Protein AF-A0A2V6I1S4-F1 (afdb_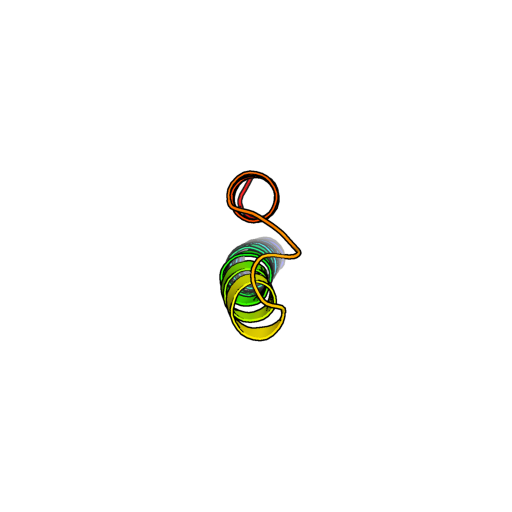monomer_lite)

Secondary structure (DSSP, 8-state):
-HHHHHHHHHHHHHHHHHHHHHHHHHHTTSSSHHHHHHHHH-

Foldseek 3Di:
DVVVVVVVVVVCQLCCQLVVLVVCCVVVVRPCHPVNSVVSND

Sequence (42 aa):
MKRLAAEFIGTFALVFAGTGAIVIDETTGGAVTHVGVALTFG

Structure (mmCIF, N/CA/C/O backbone):
data_AF-A0A2V6I1S4-F1
#
_entry.id   AF-A0A2V6I1S4-F1
#
loop_
_atom_site.group_PDB
_atom_site.id
_atom_site.type_symbol
_atom_site.label_atom_id
_atom_site.label_alt_id
_atom_site.label_comp_id
_atom_site.label_asym_id
_atom_site.label_entity_id
_atom_site.label_seq_id
_atom_site.pdbx_PDB_ins_code
_atom_site.Cartn_x
_atom_site.Cartn_y
_atom_site.Cartn_z
_atom_site.occupancy
_atom_site.B_iso_or_equiv
_atom_site.auth_seq_id
_atom_site.auth_comp_id
_atom_site.auth_asym_id
_atom_site.auth_atom_id
_atom_site.pdbx_PDB_model_num
ATOM 1 N N . MET A 1 1 ? -17.219 1.180 19.792 1.00 87.88 1 MET A N 1
ATOM 2 C CA . MET A 1 1 ? -17.438 1.368 18.338 1.00 87.88 1 MET A CA 1
ATOM 3 C C . MET A 1 1 ? -16.315 2.130 17.639 1.00 87.88 1 MET A C 1
ATOM 5 O O . MET A 1 1 ? -15.763 1.574 16.707 1.00 87.88 1 MET A O 1
ATOM 9 N N . LYS A 1 2 ? -15.914 3.337 18.083 1.00 94.62 2 LYS A N 1
ATOM 10 C CA . LYS A 1 2 ? -14.872 4.150 17.406 1.00 94.62 2 LYS A CA 1
ATOM 11 C C . LYS A 1 2 ? -13.559 3.401 17.114 1.00 94.62 2 LYS A C 1
ATOM 13 O O . LYS A 1 2 ? -13.060 3.468 16.003 1.00 94.62 2 LYS A O 1
ATOM 18 N N . ARG A 1 3 ? -13.047 2.646 18.093 1.00 97.12 3 ARG A N 1
ATOM 19 C CA . ARG A 1 3 ? -11.829 1.837 17.935 1.00 97.12 3 ARG A CA 1
ATOM 20 C C . ARG A 1 3 ? -11.994 0.731 16.889 1.00 97.12 3 ARG A C 1
ATOM 22 O O . ARG A 1 3 ? -11.189 0.657 15.983 1.00 97.12 3 ARG A O 1
ATOM 29 N N . LEU A 1 4 ? -13.076 -0.049 16.955 1.00 97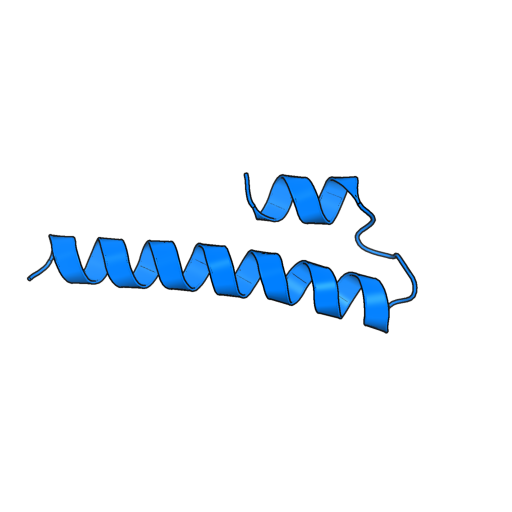.81 4 LEU A N 1
ATOM 30 C CA . LEU A 1 4 ? -13.359 -1.104 15.968 1.00 97.81 4 LEU A CA 1
ATOM 31 C C . LEU A 1 4 ? -13.478 -0.552 14.538 1.00 97.81 4 LEU A C 1
ATOM 33 O O . LEU A 1 4 ? -12.985 -1.172 13.605 1.00 97.81 4 LEU A O 1
ATOM 37 N N . ALA A 1 5 ? -14.090 0.625 14.373 1.00 97.94 5 ALA A N 1
ATOM 38 C CA . ALA A 1 5 ? -14.153 1.293 13.075 1.00 97.94 5 ALA A CA 1
ATOM 39 C C . ALA A 1 5 ? -12.759 1.717 12.578 1.00 97.94 5 ALA A C 1
ATOM 41 O O . ALA A 1 5 ? -12.464 1.546 11.401 1.00 97.94 5 ALA A O 1
ATOM 42 N N . ALA A 1 6 ? -11.894 2.221 13.464 1.00 98.25 6 ALA A N 1
ATOM 43 C CA . ALA A 1 6 ? -10.517 2.567 13.116 1.00 98.25 6 ALA A CA 1
ATOM 44 C C . ALA A 1 6 ? -9.690 1.332 12.715 1.00 98.25 6 ALA A C 1
ATOM 46 O O . ALA A 1 6 ? -9.016 1.376 11.692 1.00 98.25 6 ALA A O 1
ATOM 47 N N . GLU A 1 7 ? -9.797 0.224 13.457 1.00 98.19 7 GLU A N 1
ATOM 48 C CA . GLU A 1 7 ? -9.144 -1.050 13.108 1.00 98.19 7 GLU A CA 1
ATOM 49 C C . GLU A 1 7 ? -9.611 -1.557 11.737 1.00 98.19 7 GLU A C 1
ATOM 51 O O . GLU A 1 7 ? -8.798 -1.964 10.908 1.00 98.19 7 GLU A O 1
ATOM 56 N N . PHE A 1 8 ? -10.920 -1.487 11.471 1.00 98.44 8 PHE A N 1
ATOM 57 C CA . PHE A 1 8 ? -11.489 -1.891 10.188 1.00 98.44 8 PHE A CA 1
ATOM 58 C C . PHE A 1 8 ? -10.963 -1.029 9.036 1.00 98.44 8 PHE A C 1
ATOM 60 O O . PHE A 1 8 ? -10.489 -1.571 8.043 1.00 98.44 8 PHE A O 1
ATOM 67 N N . ILE A 1 9 ? -11.004 0.300 9.176 1.00 98.38 9 ILE A N 1
ATOM 68 C CA . ILE A 1 9 ? -10.538 1.228 8.137 1.00 98.38 9 ILE A CA 1
ATOM 69 C C . ILE A 1 9 ? -9.034 1.065 7.900 1.00 98.38 9 ILE A C 1
ATOM 71 O O . ILE A 1 9 ? -8.614 1.004 6.750 1.00 98.38 9 ILE A O 1
ATOM 75 N N . GLY A 1 10 ? -8.231 0.962 8.962 1.00 98.06 10 GLY A N 1
ATOM 76 C CA . GLY A 1 10 ? -6.783 0.788 8.852 1.00 98.06 10 GLY A CA 1
ATOM 77 C C . GLY A 1 10 ? -6.410 -0.526 8.170 1.00 98.06 10 GLY A C 1
ATOM 78 O O . GLY A 1 10 ? -5.636 -0.526 7.217 1.00 98.06 10 GLY A O 1
ATOM 79 N N . THR A 1 11 ? -7.021 -1.635 8.595 1.00 97.94 11 THR A N 1
ATOM 80 C CA . THR A 1 11 ? -6.773 -2.958 8.000 1.00 97.94 11 THR A CA 1
ATOM 81 C C . THR A 1 11 ? -7.230 -3.006 6.545 1.00 97.94 11 THR A C 1
ATOM 83 O O . THR A 1 11 ? -6.509 -3.509 5.685 1.00 97.94 11 THR A O 1
ATOM 86 N N . PHE A 1 12 ? -8.407 -2.448 6.251 1.00 98.00 12 PHE A N 1
ATOM 87 C CA . PHE A 1 12 ? -8.910 -2.346 4.886 1.00 98.00 12 PHE A CA 1
ATOM 88 C C . PHE A 1 12 ? -7.965 -1.522 4.008 1.00 98.00 12 PHE A C 1
ATOM 90 O O . PHE A 1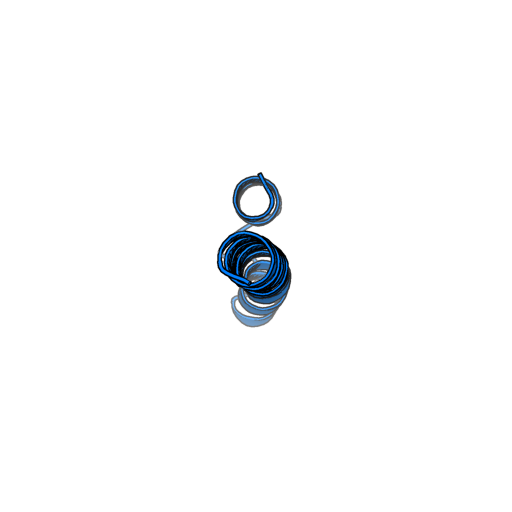 12 ? -7.594 -1.983 2.935 1.00 98.00 12 PHE A O 1
ATOM 97 N N . ALA A 1 13 ? -7.537 -0.342 4.468 1.00 98.38 13 ALA A N 1
ATOM 98 C CA . ALA A 1 13 ? -6.634 0.529 3.722 1.00 98.38 13 ALA A CA 1
ATOM 99 C C . ALA A 1 13 ? -5.284 -0.145 3.446 1.00 98.38 13 ALA A C 1
ATOM 101 O O . ALA A 1 13 ? -4.810 -0.090 2.315 1.00 98.38 13 ALA A O 1
ATOM 102 N N . LEU A 1 14 ? -4.708 -0.821 4.446 1.00 98.31 14 LEU A N 1
ATOM 103 C CA . LEU A 1 14 ? -3.442 -1.542 4.315 1.00 98.31 14 LEU A CA 1
ATOM 104 C C . LEU A 1 14 ? -3.523 -2.634 3.238 1.00 98.31 14 LEU A C 1
ATOM 106 O O . LEU A 1 14 ? -2.707 -2.666 2.320 1.00 98.31 14 LEU A O 1
ATOM 110 N N . VAL A 1 15 ? -4.532 -3.506 3.315 1.00 98.12 15 VAL A N 1
ATOM 111 C CA . VAL A 1 15 ? -4.691 -4.613 2.358 1.00 98.12 15 VAL A CA 1
ATOM 112 C C . VAL A 1 15 ? -5.072 -4.097 0.971 1.00 98.12 15 VAL A C 1
ATOM 114 O O . VAL A 1 15 ? -4.537 -4.581 -0.026 1.00 98.12 15 VAL A O 1
ATOM 117 N N . PHE A 1 16 ? -5.963 -3.107 0.887 1.00 98.31 16 PHE A N 1
ATOM 118 C CA . PHE A 1 16 ? -6.391 -2.517 -0.381 1.00 98.31 16 PHE A CA 1
ATOM 119 C C . PHE A 1 16 ? -5.226 -1.841 -1.109 1.00 98.31 16 PHE A C 1
ATOM 121 O O . PHE A 1 16 ? -4.997 -2.124 -2.283 1.00 98.31 16 PHE A O 1
ATOM 128 N N . ALA A 1 17 ? -4.462 -0.993 -0.416 1.00 98.12 17 ALA A N 1
ATOM 129 C CA . ALA A 1 17 ? -3.318 -0.309 -1.008 1.00 98.12 17 ALA A CA 1
ATOM 130 C C . ALA A 1 17 ? -2.216 -1.301 -1.407 1.00 98.12 17 ALA A C 1
ATOM 132 O O . ALA A 1 17 ? -1.725 -1.240 -2.531 1.00 98.12 17 ALA A O 1
ATOM 133 N N . GLY A 1 18 ? -1.869 -2.248 -0.530 1.00 98.12 18 GLY A N 1
ATOM 134 C CA . GLY A 1 18 ? -0.805 -3.216 -0.788 1.00 98.12 18 GLY A CA 1
ATOM 135 C C . GLY A 1 18 ? -1.118 -4.171 -1.945 1.00 98.12 18 GLY A C 1
ATOM 136 O O . GLY A 1 18 ? -0.327 -4.307 -2.876 1.00 98.12 18 GLY A O 1
ATOM 137 N N . THR A 1 19 ? -2.296 -4.801 -1.943 1.00 97.94 19 THR A N 1
ATOM 138 C CA . THR A 1 19 ? -2.707 -5.687 -3.052 1.00 97.94 19 THR A CA 1
ATOM 139 C C . THR A 1 19 ? -2.964 -4.911 -4.343 1.00 97.94 19 THR A C 1
ATOM 141 O O . THR A 1 19 ? -2.622 -5.391 -5.423 1.00 97.94 19 THR A O 1
ATOM 144 N N . GLY A 1 20 ? -3.482 -3.684 -4.242 1.00 98.19 20 GLY A N 1
ATOM 145 C CA . GLY A 1 20 ? -3.616 -2.769 -5.371 1.00 98.19 20 GLY A CA 1
ATOM 146 C C . GLY A 1 20 ? -2.269 -2.428 -6.008 1.00 98.19 20 GLY A C 1
ATOM 147 O O . GLY A 1 20 ? -2.162 -2.449 -7.230 1.00 98.19 20 GLY A O 1
ATOM 148 N N . ALA A 1 21 ? -1.224 -2.193 -5.208 1.00 98.31 21 ALA A N 1
ATOM 149 C CA . ALA A 1 21 ? 0.125 -1.940 -5.711 1.00 98.31 21 ALA A CA 1
ATOM 150 C C . ALA A 1 21 ? 0.688 -3.133 -6.497 1.00 98.31 21 ALA A C 1
ATOM 152 O O . ALA A 1 21 ? 1.311 -2.919 -7.530 1.00 98.31 21 ALA A O 1
ATOM 153 N N . ILE A 1 22 ? 0.414 -4.372 -6.067 1.00 98.38 22 ILE A N 1
ATOM 154 C CA . ILE A 1 22 ? 0.803 -5.589 -6.806 1.00 98.38 22 ILE A CA 1
ATOM 155 C C . ILE A 1 22 ? 0.119 -5.630 -8.179 1.00 98.38 22 ILE A C 1
ATOM 157 O O . ILE A 1 22 ? 0.780 -5.839 -9.193 1.00 98.38 22 ILE A O 1
ATOM 161 N N . VAL A 1 23 ? -1.197 -5.396 -8.225 1.00 98.44 23 VAL A N 1
ATOM 162 C CA . VAL A 1 23 ? -1.962 -5.402 -9.485 1.00 98.44 23 VAL A CA 1
ATOM 163 C C . VAL A 1 23 ? -1.499 -4.282 -10.416 1.00 98.44 23 VAL A C 1
ATOM 165 O O . VAL A 1 23 ? -1.363 -4.492 -11.621 1.00 98.44 23 VAL A O 1
ATOM 168 N N . ILE A 1 24 ? -1.237 -3.088 -9.881 1.00 98.25 24 ILE A N 1
ATOM 169 C CA . ILE A 1 24 ? -0.707 -1.973 -10.671 1.00 98.25 24 ILE A CA 1
ATOM 170 C C . ILE A 1 24 ? 0.676 -2.325 -11.211 1.00 98.25 24 ILE A C 1
ATOM 172 O O . ILE A 1 24 ? 0.923 -2.100 -12.391 1.00 98.25 24 ILE A O 1
ATOM 176 N N . ASP A 1 25 ? 1.560 -2.903 -10.399 1.00 98.31 25 ASP A N 1
ATOM 177 C CA . ASP A 1 25 ? 2.895 -3.291 -10.854 1.00 98.31 25 ASP A CA 1
ATOM 178 C C . ASP A 1 25 ? 2.824 -4.295 -12.013 1.00 98.31 25 ASP A C 1
ATOM 180 O O . ASP A 1 25 ? 3.457 -4.088 -13.047 1.00 98.31 25 ASP A O 1
ATOM 184 N N . GLU A 1 26 ? 1.973 -5.319 -11.900 1.00 98.31 26 GLU A N 1
ATOM 185 C CA . GLU A 1 26 ? 1.764 -6.311 -12.960 1.00 98.31 26 GLU A CA 1
ATOM 186 C C . GLU A 1 26 ? 1.173 -5.683 -14.232 1.00 98.31 26 GLU A C 1
ATOM 188 O O . GLU A 1 26 ? 1.687 -5.884 -15.333 1.00 98.31 26 GLU A O 1
ATOM 193 N N . THR A 1 27 ? 0.121 -4.873 -14.095 1.00 98.31 27 THR A N 1
ATOM 194 C CA . THR A 1 27 ? -0.584 -4.272 -15.244 1.00 98.31 27 THR A CA 1
ATOM 195 C C . THR A 1 27 ? 0.213 -3.174 -15.945 1.00 98.31 27 THR A C 1
ATOM 197 O O . THR A 1 27 ? -0.019 -2.909 -17.124 1.00 98.31 27 THR A O 1
ATOM 200 N N . THR A 1 28 ? 1.163 -2.546 -15.252 1.00 97.88 28 THR A N 1
ATOM 201 C CA . THR A 1 28 ? 2.032 -1.493 -15.803 1.00 97.88 28 THR A CA 1
ATOM 202 C C . THR A 1 28 ? 3.408 -2.001 -16.238 1.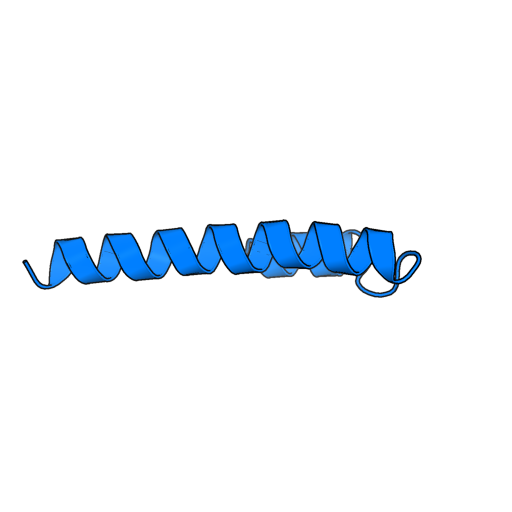00 97.88 28 THR A C 1
ATOM 204 O O . THR A 1 28 ? 4.229 -1.204 -16.689 1.00 97.88 28 THR A O 1
ATOM 207 N N . GLY A 1 29 ? 3.669 -3.310 -16.150 1.00 96.88 29 GLY A N 1
ATOM 208 C CA . GLY A 1 29 ? 4.934 -3.909 -16.583 1.00 96.88 29 GLY A CA 1
ATOM 209 C C . GLY A 1 29 ? 6.118 -3.603 -15.661 1.00 96.88 29 GLY A C 1
ATOM 210 O O . GLY A 1 29 ? 7.242 -3.465 -16.140 1.00 96.88 29 GLY A O 1
ATOM 211 N N . GLY A 1 30 ? 5.879 -3.495 -14.353 1.00 96.19 30 GLY A N 1
ATOM 212 C CA . GLY A 1 30 ? 6.919 -3.307 -13.340 1.00 96.19 30 GLY A CA 1
ATOM 213 C C . GLY A 1 30 ? 7.204 -1.849 -12.968 1.00 96.19 30 GLY A C 1
ATOM 214 O O . GLY A 1 30 ? 8.320 -1.544 -12.549 1.00 96.19 30 GLY A O 1
ATOM 215 N N . ALA A 1 31 ? 6.252 -0.925 -13.155 1.00 97.25 31 ALA A N 1
ATOM 216 C CA . ALA A 1 31 ? 6.476 0.501 -12.892 1.00 97.25 31 ALA A CA 1
ATOM 217 C C . ALA A 1 31 ? 6.604 0.847 -11.395 1.00 97.25 31 ALA A C 1
ATOM 219 O O . ALA A 1 31 ? 7.228 1.852 -11.053 1.00 97.25 31 ALA A O 1
ATOM 220 N N . VAL A 1 32 ? 6.019 0.041 -10.503 1.00 96.81 32 VAL A N 1
ATOM 221 C CA . VAL A 1 32 ? 6.078 0.233 -9.042 1.00 96.81 32 VAL A CA 1
ATOM 222 C C . VAL A 1 32 ? 7.321 -0.444 -8.466 1.00 96.81 32 VAL A C 1
ATOM 224 O O . VAL A 1 32 ? 7.951 0.098 -7.555 1.00 96.81 32 VAL A O 1
ATOM 227 N N . THR A 1 33 ? 7.724 -1.578 -9.043 1.00 97.69 33 THR A N 1
ATOM 228 C CA . THR A 1 33 ? 8.822 -2.461 -8.634 1.00 97.69 33 THR A CA 1
ATOM 229 C C . THR A 1 33 ? 8.606 -3.144 -7.279 1.00 97.69 33 THR A C 1
ATOM 231 O O . THR A 1 33 ? 7.810 -2.711 -6.443 1.00 97.69 33 THR A O 1
ATOM 234 N N . HIS A 1 34 ? 9.397 -4.190 -7.012 1.00 96.56 34 HIS A N 1
ATOM 235 C CA . HIS A 1 34 ? 9.348 -4.933 -5.748 1.00 96.56 34 HIS A CA 1
ATOM 236 C C . HIS A 1 34 ? 9.524 -4.038 -4.509 1.00 96.56 34 HIS A C 1
ATOM 238 O O . HIS A 1 34 ? 8.840 -4.226 -3.504 1.00 96.56 34 HIS A O 1
ATOM 244 N N . VAL A 1 35 ? 10.404 -3.033 -4.588 1.00 98.06 35 VAL A N 1
ATOM 245 C CA . VAL A 1 35 ? 10.653 -2.104 -3.475 1.00 98.06 35 VAL A CA 1
ATOM 246 C C . VAL A 1 35 ? 9.442 -1.200 -3.229 1.00 98.06 35 VAL A C 1
ATOM 248 O O . VAL A 1 35 ? 9.076 -0.984 -2.077 1.00 98.06 35 VAL A O 1
ATOM 251 N N . GLY A 1 36 ? 8.780 -0.708 -4.282 1.00 97.56 36 GLY A N 1
ATOM 252 C CA . GLY A 1 36 ? 7.584 0.128 -4.141 1.00 97.56 36 GLY A CA 1
ATOM 253 C C . GLY A 1 36 ? 6.397 -0.634 -3.548 1.00 97.56 36 GLY A C 1
ATOM 254 O O . GLY A 1 36 ? 5.698 -0.118 -2.674 1.00 97.56 36 GLY A O 1
ATOM 255 N N . VAL A 1 37 ? 6.211 -1.894 -3.954 1.00 97.75 37 VAL A N 1
ATOM 256 C CA . VAL A 1 37 ? 5.196 -2.779 -3.362 1.00 97.75 37 VAL A CA 1
ATOM 257 C C . VAL A 1 37 ? 5.486 -3.021 -1.877 1.00 97.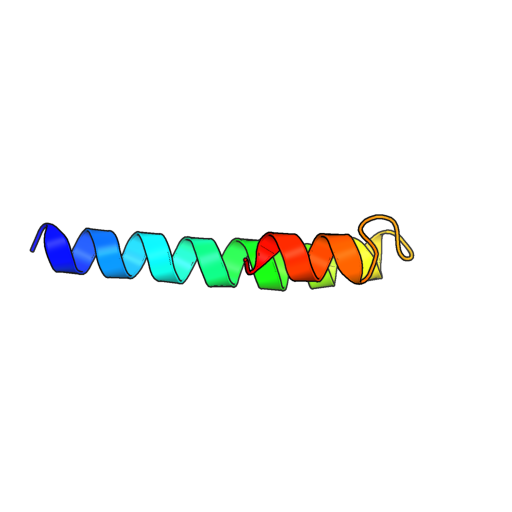75 37 VAL A C 1
ATOM 259 O O . VAL A 1 37 ? 4.577 -2.888 -1.059 1.00 97.75 37 VAL A O 1
ATOM 262 N N . ALA A 1 38 ? 6.740 -3.312 -1.509 1.00 97.88 38 ALA A N 1
ATOM 263 C CA . ALA A 1 38 ? 7.134 -3.522 -0.114 1.00 97.88 38 ALA A CA 1
ATOM 264 C C . ALA A 1 38 ? 6.862 -2.282 0.755 1.00 97.88 38 ALA A C 1
ATOM 266 O O . ALA A 1 38 ? 6.217 -2.392 1.792 1.00 97.88 38 ALA A O 1
ATOM 267 N N . LEU A 1 39 ? 7.248 -1.090 0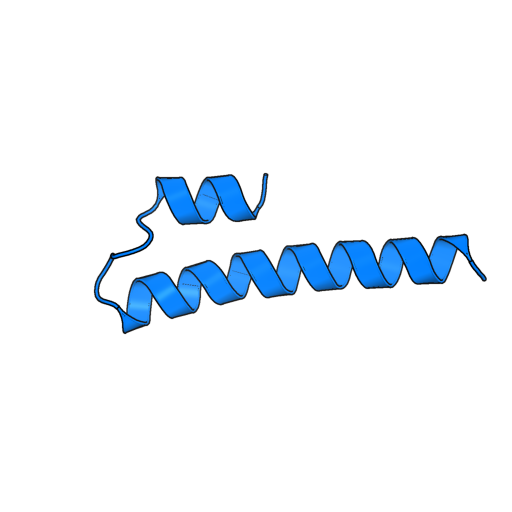.287 1.00 97.94 39 LEU A N 1
ATOM 268 C CA . LEU A 1 39 ? 6.993 0.172 0.995 1.00 97.94 39 LEU A CA 1
ATOM 269 C C . LEU A 1 39 ? 5.499 0.480 1.178 1.00 97.94 39 LEU A C 1
ATOM 271 O O . LEU A 1 39 ? 5.130 1.164 2.128 1.00 97.94 39 LEU A O 1
ATOM 275 N N . THR A 1 40 ? 4.632 -0.011 0.290 1.00 97.19 40 THR A N 1
ATOM 276 C CA . THR A 1 40 ? 3.178 0.196 0.404 1.00 97.19 40 THR A CA 1
ATOM 277 C C . THR A 1 40 ? 2.570 -0.618 1.552 1.00 97.19 40 THR A C 1
ATOM 279 O O . THR A 1 40 ? 1.598 -0.179 2.167 1.00 97.19 40 THR A O 1
ATOM 282 N N . PHE A 1 41 ? 3.142 -1.783 1.867 1.00 95.81 41 PHE A N 1
ATOM 283 C CA . PHE A 1 41 ? 2.745 -2.587 3.028 1.00 95.81 41 PHE A CA 1
ATOM 284 C C . PHE A 1 41 ? 3.355 -2.096 4.351 1.00 95.81 41 PHE A C 1
ATOM 286 O O . PHE A 1 41 ? 2.834 -2.448 5.412 1.00 95.81 41 PHE A O 1
ATOM 293 N N . GLY A 1 42 ? 4.390 -1.254 4.287 1.00 93.06 42 GLY A N 1
ATOM 294 C CA . GLY A 1 42 ? 5.161 -0.799 5.445 1.00 93.06 42 GLY A CA 1
ATOM 295 C C . GLY A 1 42 ? 6.461 -1.567 5.611 1.00 93.06 42 GLY A C 1
ATOM 296 O O . GLY A 1 42 ? 6.412 -2.815 5.668 1.00 93.06 42 GLY A O 1
#

pLDDT: mean 97.4, std 1.83, range [87.88, 98.44]

Radius of gyration: 12.61 Å; chains: 1; bounding box: 28×10×35 Å